Protein AF-A0A945GP00-F1 (afdb_monomer_lite)

Secondary structure (DSSP, 8-state):
--------------PEEEEEEEEES-HHHHHSSS-EEEEEEEEEEETTEEEEEEEEEEEEEE------HHHHH------PPP-

pLDDT: mean 73.22, std 19.55, range [35.97, 97.25]

Sequence (83 aa):
MNREGDKGPQEFEKGTTRRHTFFCINKARNTSKENVIEVVPKEITLFGQRVKGWLVTTEQPVIDKIIPLDESMRGDGMVHDPE

Radius of gyration: 23.38 Å; chains: 1; bounding box: 57×38×60 Å

Structure (mmCIF, N/CA/C/O backbone):
data_AF-A0A945GP00-F1
#
_entry.id   AF-A0A945GP00-F1
#
loop_
_atom_site.group_PDB
_atom_site.id
_atom_site.type_symbol
_atom_site.label_atom_id
_atom_site.label_alt_id
_atom_site.label_comp_id
_atom_site.label_asym_id
_atom_site.label_entity_id
_atom_site.label_seq_id
_atom_site.pdbx_PDB_ins_code
_atom_site.Cartn_x
_atom_site.Cartn_y
_atom_site.Cartn_z
_atom_site.occupancy
_atom_site.B_iso_or_equiv
_atom_site.auth_seq_id
_atom_site.auth_comp_id
_atom_site.auth_asym_id
_atom_site.auth_atom_id
_atom_site.pdbx_PDB_model_num
ATOM 1 N N . MET A 1 1 ? 36.551 3.781 -50.454 1.00 40.47 1 MET A N 1
ATOM 2 C CA . MET A 1 1 ? 36.830 4.065 -49.030 1.00 40.47 1 MET A CA 1
ATOM 3 C C . MET A 1 1 ? 35.508 4.477 -48.407 1.00 40.47 1 MET A C 1
ATOM 5 O O . MET A 1 1 ? 35.098 5.614 -48.592 1.00 40.47 1 MET A O 1
ATOM 9 N N . ASN A 1 2 ? 34.773 3.521 -47.834 1.00 35.97 2 ASN A N 1
ATOM 10 C CA . ASN A 1 2 ? 33.420 3.748 -47.323 1.00 35.97 2 ASN A CA 1
ATOM 11 C C . ASN A 1 2 ? 33.435 3.985 -45.809 1.00 35.97 2 ASN A C 1
ATOM 13 O O . ASN A 1 2 ? 34.283 3.456 -45.098 1.00 35.97 2 ASN A O 1
ATOM 17 N N . ARG A 1 3 ? 32.505 4.853 -45.404 1.00 53.00 3 ARG A N 1
ATOM 18 C CA . ARG A 1 3 ? 32.223 5.394 -44.070 1.00 53.00 3 ARG A CA 1
ATOM 19 C C . ARG A 1 3 ? 31.719 4.317 -43.113 1.00 53.00 3 ARG A C 1
ATOM 21 O O . ARG A 1 3 ? 31.016 3.434 -43.573 1.00 53.00 3 ARG A O 1
ATOM 28 N N . GLU A 1 4 ? 31.946 4.520 -41.818 1.00 39.06 4 GLU A N 1
ATOM 29 C CA . GLU A 1 4 ? 31.078 4.139 -40.687 1.00 39.06 4 GLU A CA 1
ATOM 30 C C . GLU A 1 4 ? 31.767 4.732 -39.442 1.00 39.06 4 GLU A C 1
ATOM 32 O O . GLU A 1 4 ? 32.905 4.402 -39.143 1.00 39.06 4 GLU A O 1
ATOM 37 N N . GLY A 1 5 ? 31.272 5.805 -38.827 1.00 40.72 5 GLY A N 1
ATOM 38 C CA . GLY A 1 5 ? 29.997 5.824 -38.121 1.00 40.72 5 GLY A CA 1
ATOM 39 C C . GLY A 1 5 ? 30.269 5.428 -36.670 1.00 40.72 5 GLY A C 1
ATOM 40 O O . GLY A 1 5 ? 29.905 4.328 -36.271 1.00 40.72 5 GLY A O 1
ATOM 41 N N . ASP A 1 6 ? 30.977 6.289 -35.931 1.00 41.81 6 ASP A N 1
ATOM 42 C CA . ASP A 1 6 ? 31.282 6.104 -34.508 1.00 41.81 6 ASP A CA 1
ATOM 43 C C . ASP A 1 6 ? 29.956 6.033 -33.736 1.00 41.81 6 ASP A C 1
ATOM 45 O O . ASP A 1 6 ? 29.227 7.022 -33.613 1.00 41.81 6 ASP A O 1
ATOM 49 N N . LYS A 1 7 ? 29.565 4.818 -33.340 1.00 46.16 7 LYS A N 1
ATOM 50 C CA . LYS A 1 7 ? 28.335 4.569 -32.589 1.00 46.16 7 LYS A CA 1
ATOM 51 C C . LYS A 1 7 ? 28.565 5.076 -31.170 1.00 46.16 7 LYS A C 1
ATOM 53 O O . LYS A 1 7 ? 29.334 4.482 -30.419 1.00 46.16 7 LYS A O 1
ATOM 58 N N . GLY A 1 8 ? 27.892 6.177 -30.832 1.00 41.47 8 GLY A N 1
ATOM 59 C CA . GLY A 1 8 ? 27.838 6.717 -29.476 1.00 41.47 8 GLY A CA 1
ATOM 60 C C . GLY A 1 8 ? 27.399 5.668 -28.441 1.00 41.47 8 GLY A C 1
ATOM 61 O O . GLY A 1 8 ? 26.887 4.606 -28.810 1.00 41.47 8 GLY A O 1
ATOM 62 N N . PRO A 1 9 ? 27.619 5.944 -27.144 1.00 44.09 9 PRO A N 1
ATOM 63 C CA . PRO A 1 9 ? 27.417 4.971 -26.081 1.00 44.09 9 PRO A CA 1
ATOM 64 C C . PRO A 1 9 ? 25.983 4.446 -26.111 1.00 44.09 9 PRO A C 1
ATOM 66 O O . PRO A 1 9 ? 25.025 5.215 -26.131 1.00 44.09 9 PRO A O 1
ATOM 69 N N . GLN A 1 10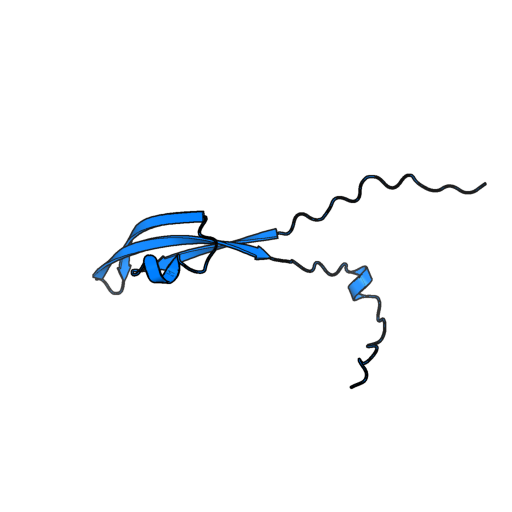 ? 25.859 3.121 -26.136 1.00 44.88 10 GLN A N 1
ATOM 70 C CA . GLN A 1 10 ? 24.595 2.410 -26.034 1.00 44.88 10 GLN A CA 1
ATOM 71 C C . GLN A 1 10 ? 23.986 2.773 -24.673 1.00 44.88 10 GLN A C 1
ATOM 73 O O . GLN A 1 10 ? 24.467 2.321 -23.632 1.00 44.88 10 GLN A O 1
ATOM 78 N N . GLU A 1 11 ? 23.00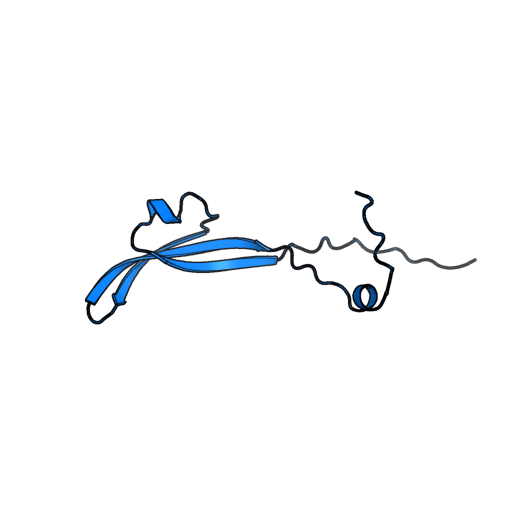3 3.675 -24.662 1.00 48.19 11 GLU A N 1
ATOM 79 C CA . GLU A 1 11 ? 22.252 3.996 -23.454 1.00 48.19 11 GLU A CA 1
ATOM 80 C C . GLU A 1 11 ? 21.556 2.709 -23.011 1.00 48.19 11 GLU A C 1
ATOM 82 O O . GLU A 1 11 ? 20.616 2.246 -23.651 1.00 48.19 11 GLU A O 1
ATOM 87 N N . PHE A 1 12 ? 22.070 2.081 -21.952 1.00 47.34 12 PHE A N 1
ATOM 88 C CA . PHE A 1 12 ? 21.380 0.986 -21.289 1.00 47.34 12 PHE A CA 1
ATOM 89 C C . PHE A 1 12 ? 19.995 1.502 -20.905 1.00 47.34 12 PHE A C 1
ATOM 91 O O . PHE A 1 12 ? 19.893 2.407 -20.070 1.00 47.34 12 PHE A O 1
ATOM 98 N N . GLU A 1 13 ? 18.950 0.963 -21.536 1.00 51.16 13 GLU A N 1
ATOM 99 C CA . GLU A 1 13 ? 17.569 1.259 -21.177 1.00 51.16 13 GLU A CA 1
ATOM 100 C C . GLU A 1 13 ? 17.429 1.084 -19.664 1.00 51.16 13 GLU A C 1
ATOM 102 O O . GLU A 1 13 ? 17.612 -0.005 -19.110 1.00 51.16 13 GLU A O 1
ATOM 107 N N . LYS A 1 14 ? 17.182 2.192 -18.960 1.00 55.16 14 LYS A N 1
ATOM 108 C CA . LYS A 1 14 ? 16.901 2.143 -17.529 1.00 55.16 14 LYS A CA 1
ATOM 109 C C . LYS A 1 14 ? 15.576 1.412 -17.389 1.00 55.16 14 LYS A C 1
ATOM 111 O O . LYS A 1 14 ? 14.553 1.952 -17.792 1.00 55.16 14 LYS A O 1
ATOM 116 N N . GLY A 1 15 ? 15.611 0.198 -16.841 1.00 56.94 15 GLY A N 1
ATOM 117 C CA . GLY A 1 15 ? 14.402 -0.572 -16.563 1.00 56.94 15 GLY A CA 1
ATOM 118 C C . GLY A 1 15 ? 13.358 0.304 -15.865 1.00 56.94 15 GLY A C 1
ATOM 119 O O . GLY A 1 15 ? 13.674 1.007 -14.901 1.00 56.94 15 GLY A O 1
ATOM 120 N N . THR A 1 16 ? 12.130 0.303 -16.375 1.00 69.88 16 THR A N 1
ATOM 121 C CA . THR A 1 16 ? 11.024 1.082 -15.812 1.00 69.88 16 THR A CA 1
ATOM 122 C C . THR A 1 16 ? 10.629 0.484 -14.460 1.00 69.88 16 THR A C 1
ATOM 124 O O . THR A 1 16 ? 10.503 -0.730 -14.332 1.00 69.88 16 THR A O 1
ATOM 127 N N . THR A 1 17 ? 10.414 1.293 -13.418 1.00 76.38 17 THR A N 1
ATOM 128 C CA . THR A 1 17 ? 9.860 0.791 -12.149 1.00 76.38 17 THR A CA 1
ATOM 129 C C . THR A 1 17 ? 8.388 1.161 -12.019 1.00 76.38 17 THR A C 1
ATOM 131 O O . THR A 1 17 ? 7.971 2.283 -12.307 1.00 76.38 17 THR A O 1
ATOM 134 N N . ARG A 1 18 ? 7.565 0.203 -11.585 1.00 84.69 18 ARG A N 1
ATOM 135 C CA . ARG A 1 18 ? 6.142 0.413 -11.314 1.00 84.69 18 ARG A CA 1
ATOM 136 C C . ARG A 1 18 ? 5.929 0.573 -9.822 1.00 84.69 18 ARG A C 1
ATOM 138 O O . ARG A 1 18 ? 6.331 -0.279 -9.034 1.00 84.69 18 ARG A O 1
ATOM 145 N N . ARG A 1 19 ? 5.236 1.647 -9.450 1.00 90.19 19 ARG A N 1
ATOM 146 C CA . ARG A 1 19 ? 4.809 1.892 -8.072 1.00 90.19 19 ARG A CA 1
ATOM 147 C C . ARG A 1 19 ? 3.365 1.467 -7.868 1.00 90.19 19 ARG A C 1
ATOM 149 O O . ARG A 1 19 ? 2.509 1.748 -8.707 1.00 90.19 19 ARG A O 1
ATOM 156 N N . HIS A 1 20 ? 3.096 0.814 -6.747 1.00 91.31 20 HIS A N 1
ATOM 157 C CA . HIS A 1 20 ? 1.754 0.435 -6.332 1.00 91.31 20 HIS A CA 1
ATOM 158 C C . HIS A 1 20 ? 1.502 0.919 -4.906 1.00 91.31 20 HIS A C 1
ATOM 160 O O . HIS A 1 20 ? 2.279 0.614 -4.008 1.00 91.31 20 HIS A O 1
ATOM 166 N N . THR A 1 21 ? 0.418 1.667 -4.696 1.00 92.81 21 THR A N 1
ATOM 167 C CA . THR A 1 21 ? 0.010 2.134 -3.366 1.00 92.81 21 THR A CA 1
ATOM 168 C C . THR A 1 21 ? -1.322 1.506 -2.994 1.00 92.81 21 THR A C 1
ATOM 170 O O . THR A 1 21 ? -2.296 1.628 -3.737 1.00 92.81 21 THR A O 1
ATOM 173 N N . PHE A 1 22 ? -1.384 0.867 -1.829 1.00 92.81 22 PHE A N 1
ATOM 174 C CA . PHE A 1 22 ? -2.586 0.192 -1.348 1.00 92.81 22 PHE A CA 1
ATOM 175 C C . PHE A 1 22 ? -2.790 0.377 0.157 1.00 92.81 22 PHE A C 1
ATOM 177 O O . PHE A 1 22 ? -1.850 0.629 0.910 1.00 92.81 22 PHE A O 1
ATOM 184 N N . PHE A 1 23 ? -4.042 0.258 0.605 1.00 94.69 23 PHE A N 1
ATOM 185 C CA . PHE A 1 23 ? -4.397 0.326 2.021 1.00 94.69 23 PHE A CA 1
ATOM 186 C C . PHE A 1 23 ? -4.450 -1.073 2.642 1.00 94.69 23 PHE A C 1
ATOM 188 O O . PHE A 1 23 ? -5.048 -1.987 2.077 1.00 94.69 23 PHE A O 1
ATOM 195 N N . CYS A 1 24 ? -3.888 -1.238 3.839 1.00 93.06 24 CYS A N 1
ATOM 196 C CA . CYS A 1 24 ? -3.997 -2.475 4.606 1.00 93.06 24 CYS A CA 1
ATOM 197 C C . CYS A 1 24 ? -4.154 -2.222 6.115 1.00 93.06 24 CYS A C 1
ATOM 199 O O . CYS A 1 24 ? -3.731 -1.196 6.637 1.00 93.06 24 CYS A O 1
ATOM 201 N N . ILE A 1 25 ? -4.745 -3.186 6.831 1.00 92.94 25 ILE A N 1
ATOM 202 C CA . ILE A 1 25 ? -4.911 -3.168 8.304 1.00 92.94 25 ILE A CA 1
ATOM 203 C C . ILE A 1 25 ? -3.880 -4.087 8.990 1.00 92.94 25 ILE A C 1
ATOM 205 O O . ILE A 1 25 ? -3.736 -4.097 10.204 1.00 92.94 25 ILE A O 1
ATOM 209 N N . ASN A 1 26 ? -3.123 -4.881 8.233 1.00 88.75 26 ASN A N 1
ATOM 210 C CA . ASN A 1 26 ? -2.054 -5.710 8.786 1.00 88.75 26 ASN A CA 1
ATOM 211 C C . ASN A 1 26 ? -0.746 -5.383 8.070 1.00 88.75 26 ASN A C 1
ATOM 213 O O . ASN A 1 26 ? -0.442 -5.963 7.027 1.00 88.75 26 ASN A O 1
ATOM 217 N N . LYS A 1 27 ?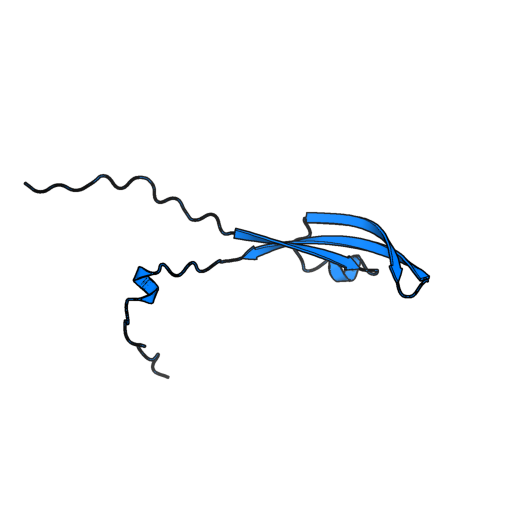 0.015 -4.440 8.633 1.00 84.00 27 LYS A N 1
ATOM 218 C CA . LYS A 1 27 ? 1.293 -3.993 8.069 1.00 84.00 27 LYS A CA 1
ATOM 219 C C . LYS A 1 27 ? 2.284 -5.152 7.923 1.00 84.00 27 LYS A C 1
ATOM 221 O O . LYS A 1 27 ? 2.791 -5.375 6.833 1.00 84.00 27 LYS A O 1
ATOM 226 N N . ALA A 1 28 ? 2.507 -5.926 8.988 1.00 82.81 28 ALA A N 1
ATOM 227 C CA . ALA A 1 28 ? 3.544 -6.963 9.030 1.00 82.81 28 ALA A CA 1
ATOM 228 C C . ALA A 1 28 ? 3.388 -8.020 7.922 1.00 82.81 28 ALA A C 1
ATOM 230 O O . ALA A 1 28 ? 4.370 -8.452 7.315 1.00 82.81 28 ALA A O 1
ATOM 231 N N . ARG A 1 29 ? 2.144 -8.402 7.610 1.00 80.06 29 ARG A N 1
ATOM 232 C CA . ARG A 1 29 ? 1.862 -9.353 6.529 1.00 80.06 29 ARG A CA 1
ATOM 233 C C . ARG A 1 29 ? 2.173 -8.783 5.143 1.00 80.06 29 ARG A C 1
ATOM 235 O O . ARG A 1 29 ? 2.632 -9.532 4.290 1.00 80.06 29 ARG A O 1
ATOM 242 N N . ASN A 1 30 ? 1.921 -7.494 4.924 1.00 74.56 30 ASN A N 1
ATOM 243 C CA . ASN A 1 30 ? 1.978 -6.877 3.595 1.00 74.56 30 ASN A CA 1
ATOM 244 C C . ASN A 1 30 ? 3.304 -6.163 3.297 1.00 74.56 30 ASN A C 1
ATOM 246 O O . ASN A 1 30 ? 3.546 -5.796 2.157 1.00 74.56 30 ASN A O 1
ATOM 250 N N . THR A 1 31 ? 4.181 -5.985 4.289 1.00 76.44 31 THR A N 1
ATOM 251 C CA . THR A 1 31 ? 5.498 -5.357 4.087 1.00 76.44 31 THR A CA 1
ATOM 252 C C . THR A 1 31 ? 6.666 -6.342 4.058 1.00 76.44 31 THR A C 1
ATOM 254 O O . THR A 1 31 ? 7.796 -5.927 3.853 1.00 76.44 31 THR A O 1
ATOM 257 N N . SER A 1 32 ? 6.437 -7.634 4.312 1.00 73.50 32 SER A N 1
ATOM 258 C CA . SER A 1 32 ? 7.520 -8.618 4.503 1.00 73.50 32 SER A CA 1
ATOM 259 C C . SER A 1 32 ? 8.081 -9.222 3.213 1.00 73.50 32 SER A C 1
ATOM 261 O O . SER A 1 32 ? 9.167 -9.791 3.244 1.00 73.50 32 SER A O 1
ATOM 263 N N . LYS A 1 33 ? 7.353 -9.129 2.094 1.00 70.25 33 LYS A N 1
ATOM 264 C CA . LYS A 1 33 ? 7.714 -9.770 0.813 1.00 70.25 33 LYS A CA 1
ATOM 265 C C . LYS A 1 33 ? 7.833 -8.800 -0.361 1.00 70.25 33 LYS A C 1
ATOM 267 O O . LYS A 1 33 ? 8.141 -9.229 -1.466 1.00 70.25 33 LYS A O 1
ATOM 272 N N . GLU A 1 34 ? 7.565 -7.519 -0.135 1.00 75.25 34 GLU A N 1
ATOM 273 C CA . GLU A 1 34 ? 7.559 -6.505 -1.185 1.00 75.25 34 GLU A CA 1
ATOM 274 C C . GLU A 1 34 ? 8.671 -5.481 -0.957 1.00 75.25 34 GLU A C 1
ATOM 276 O O . GLU A 1 34 ? 9.070 -5.217 0.178 1.00 75.25 34 GLU A O 1
ATOM 281 N N . ASN A 1 35 ? 9.144 -4.875 -2.045 1.00 85.31 35 ASN A N 1
ATOM 282 C CA . ASN A 1 35 ? 10.040 -3.722 -2.006 1.00 85.31 35 ASN A CA 1
ATOM 283 C C . ASN A 1 35 ? 9.245 -2.489 -1.574 1.00 85.31 35 ASN A C 1
ATOM 285 O O . ASN A 1 35 ? 8.783 -1.693 -2.392 1.00 85.31 35 ASN A O 1
ATOM 289 N N . VAL A 1 36 ? 9.022 -2.374 -0.270 1.00 89.56 36 VAL A N 1
ATOM 290 C CA . VAL A 1 36 ? 8.285 -1.265 0.327 1.00 89.56 36 VAL A CA 1
ATOM 291 C C . VAL A 1 36 ? 9.164 -0.024 0.357 1.00 89.56 36 VAL A C 1
ATOM 293 O O . VAL A 1 36 ? 10.215 -0.021 0.993 1.00 89.56 36 VAL A O 1
ATOM 296 N N . ILE A 1 37 ? 8.699 1.042 -0.289 1.00 91.56 37 ILE A N 1
ATOM 297 C CA . ILE A 1 37 ? 9.386 2.339 -0.316 1.00 91.56 37 ILE A CA 1
ATOM 298 C C . ILE A 1 37 ? 8.753 3.351 0.641 1.00 91.56 37 ILE A C 1
ATOM 300 O O . ILE A 1 37 ? 9.416 4.292 1.066 1.00 91.56 37 ILE A O 1
ATOM 304 N N . GLU A 1 38 ? 7.486 3.155 1.018 1.00 92.31 38 GLU A N 1
ATOM 305 C CA . GLU A 1 38 ? 6.779 4.064 1.917 1.00 92.31 38 GLU A CA 1
ATOM 306 C C . GLU A 1 38 ? 5.690 3.341 2.716 1.00 92.31 38 GLU A C 1
ATOM 308 O O . GLU A 1 38 ? 4.987 2.472 2.194 1.00 92.31 38 GLU A O 1
ATOM 313 N N . VAL A 1 39 ? 5.520 3.724 3.985 1.00 93.69 39 VAL A N 1
ATOM 314 C CA . VAL A 1 39 ? 4.390 3.289 4.815 1.00 93.69 39 VAL A CA 1
ATOM 315 C C . VAL A 1 39 ? 3.887 4.447 5.665 1.00 93.69 39 VAL A C 1
ATOM 317 O O . VAL A 1 39 ? 4.606 4.925 6.542 1.00 93.69 39 VAL A O 1
ATOM 320 N N . VAL A 1 40 ? 2.625 4.832 5.480 1.00 95.50 40 VAL A N 1
ATOM 321 C CA . VAL A 1 40 ? 2.002 5.961 6.187 1.00 95.50 40 VAL A CA 1
ATOM 322 C C . VAL A 1 40 ? 0.738 5.500 6.918 1.00 95.50 40 VAL A C 1
ATOM 324 O O . VAL A 1 40 ? -0.113 4.854 6.304 1.00 95.50 40 VAL A O 1
ATOM 327 N N . PRO A 1 41 ? 0.565 5.802 8.220 1.00 95.94 41 PRO A N 1
ATOM 328 C CA . PRO A 1 41 ? -0.682 5.510 8.921 1.00 95.94 41 PRO A CA 1
ATOM 329 C C . PRO A 1 41 ? -1.840 6.319 8.323 1.00 95.94 41 PRO A C 1
ATOM 331 O O . PRO A 1 41 ? -1.713 7.513 8.049 1.00 95.94 41 PRO A O 1
ATOM 334 N N . LYS A 1 42 ? -2.993 5.675 8.132 1.00 96.44 42 LYS A N 1
ATOM 335 C CA . LYS A 1 42 ? -4.177 6.295 7.531 1.00 96.44 42 LYS A CA 1
ATOM 336 C C . LYS A 1 42 ? -5.452 5.794 8.196 1.00 96.44 42 LYS A C 1
ATOM 338 O O . LYS A 1 42 ? -5.567 4.626 8.554 1.00 96.44 42 LYS A O 1
ATOM 343 N N . GLU A 1 43 ? -6.430 6.679 8.324 1.00 97.12 43 GLU A N 1
ATOM 344 C CA . GLU A 1 43 ? -7.804 6.328 8.675 1.00 97.12 43 GLU A CA 1
ATOM 345 C C . GLU A 1 43 ? -8.697 6.573 7.456 1.00 97.12 43 GLU A C 1
ATOM 347 O O . GLU A 1 43 ? -8.615 7.636 6.832 1.00 97.12 43 GLU A O 1
ATOM 352 N N . ILE A 1 44 ? -9.507 5.579 7.095 1.00 94.75 44 ILE A N 1
ATOM 353 C CA . ILE A 1 44 ? -10.441 5.637 5.965 1.00 94.75 44 ILE A CA 1
ATOM 354 C C . ILE A 1 44 ? -11.853 5.284 6.425 1.00 94.75 44 ILE A C 1
ATOM 356 O O . ILE A 1 44 ? -12.031 4.650 7.464 1.00 94.75 44 ILE A O 1
ATOM 360 N N . THR A 1 45 ? -12.853 5.667 5.637 1.00 96.75 45 THR A N 1
ATOM 361 C CA . THR A 1 45 ? -14.242 5.268 5.871 1.00 96.75 45 THR A CA 1
ATOM 362 C C . THR A 1 45 ? -14.610 4.140 4.914 1.00 96.75 45 THR A C 1
ATOM 364 O O . THR A 1 45 ? -14.599 4.333 3.701 1.00 96.75 45 THR A O 1
ATOM 367 N N . LEU A 1 46 ? -14.952 2.974 5.457 1.00 92.69 46 LEU A N 1
ATOM 368 C CA . LEU A 1 46 ? -15.447 1.811 4.721 1.00 92.69 46 LEU A CA 1
ATOM 369 C C . LEU A 1 46 ? -16.844 1.478 5.234 1.00 92.69 46 LEU A C 1
ATOM 371 O O . LEU A 1 46 ? -17.024 1.274 6.430 1.00 92.69 46 LEU A O 1
ATOM 375 N N . PHE A 1 47 ? -17.837 1.453 4.344 1.00 94.06 47 PHE A N 1
ATOM 376 C CA . PHE A 1 47 ? -19.233 1.144 4.694 1.00 94.06 47 PHE A CA 1
ATOM 377 C C . PHE A 1 47 ? -19.777 1.973 5.876 1.00 94.06 47 PHE A C 1
ATOM 379 O O . PHE A 1 47 ? -20.476 1.466 6.747 1.00 94.06 47 PHE A O 1
ATOM 386 N N . GLY A 1 48 ? -19.416 3.260 5.936 1.00 94.94 48 GLY A N 1
ATOM 387 C CA . GLY A 1 48 ? -19.822 4.169 7.017 1.00 94.94 48 GLY A CA 1
ATOM 388 C C . GLY A 1 48 ? -19.052 4.002 8.333 1.00 94.94 48 GLY A C 1
ATOM 389 O O . GLY A 1 48 ? -19.258 4.784 9.257 1.00 94.94 48 GLY A O 1
ATOM 390 N N . GLN A 1 49 ? -18.131 3.041 8.425 1.00 95.06 49 GLN A N 1
ATOM 391 C CA . GLN A 1 49 ? -17.277 2.829 9.592 1.00 95.06 49 GLN A CA 1
ATOM 392 C C . GLN A 1 49 ? -15.871 3.382 9.362 1.00 95.06 49 GLN A C 1
ATOM 394 O O . GLN A 1 49 ? -15.312 3.265 8.272 1.00 95.06 49 GLN A O 1
ATOM 399 N N . ARG A 1 50 ? -15.275 3.973 10.404 1.00 96.88 50 ARG A N 1
ATOM 400 C CA . ARG A 1 50 ? -13.888 4.455 10.360 1.00 96.88 50 ARG A CA 1
ATOM 401 C C . ARG A 1 50 ? -12.939 3.309 10.683 1.00 96.88 50 ARG A C 1
ATOM 403 O O . ARG A 1 50 ? -13.054 2.676 11.729 1.00 96.88 50 ARG A O 1
ATOM 410 N N . VAL A 1 51 ? -11.993 3.064 9.786 1.00 96.31 51 VAL A N 1
ATOM 411 C CA . VAL A 1 51 ? -11.014 1.984 9.881 1.00 96.31 51 VAL A CA 1
ATOM 412 C C . VAL A 1 51 ? -9.616 2.582 9.851 1.00 96.31 51 VAL A C 1
ATOM 414 O O . VAL A 1 51 ? -9.259 3.317 8.929 1.00 96.31 51 VAL A O 1
ATOM 417 N N . LYS A 1 52 ? -8.812 2.249 10.862 1.00 97.25 52 LYS A N 1
ATOM 418 C CA . LYS A 1 52 ? -7.400 2.635 10.948 1.00 97.25 52 LYS A CA 1
ATOM 419 C C . LYS A 1 52 ? -6.528 1.558 10.313 1.00 97.25 52 LYS A C 1
ATOM 421 O O . LYS A 1 52 ? -6.740 0.370 10.534 1.00 97.25 52 LYS A O 1
ATOM 426 N N . GLY A 1 53 ? -5.536 1.983 9.550 1.00 95.38 53 GLY A N 1
ATOM 427 C CA . GLY A 1 53 ? -4.581 1.107 8.891 1.00 95.38 53 GLY A CA 1
ATOM 428 C C . GLY A 1 53 ? -3.402 1.893 8.337 1.00 95.38 53 GLY A C 1
ATOM 429 O O . GLY A 1 53 ? -3.009 2.923 8.889 1.00 95.38 53 GLY A O 1
ATOM 430 N N . TRP A 1 54 ? -2.838 1.403 7.242 1.00 96.56 54 TRP A N 1
ATOM 431 C CA . TRP A 1 54 ? -1.652 1.956 6.605 1.00 96.56 54 TRP A CA 1
ATOM 432 C C . TRP A 1 54 ? -1.834 2.008 5.096 1.00 96.56 54 TRP A C 1
ATOM 434 O O . TRP A 1 54 ? -2.328 1.055 4.500 1.00 96.56 54 TRP A O 1
ATOM 444 N N . LEU A 1 55 ? -1.387 3.100 4.487 1.00 95.31 55 LEU A N 1
ATOM 445 C CA . LEU A 1 55 ? -1.064 3.145 3.069 1.00 95.31 55 LEU A CA 1
ATOM 446 C C . LEU A 1 55 ? 0.370 2.654 2.904 1.00 95.31 55 LEU A C 1
ATOM 448 O O . LEU A 1 55 ? 1.282 3.182 3.539 1.00 95.31 55 LEU A O 1
ATOM 452 N N . VAL A 1 56 ? 0.549 1.621 2.094 1.00 94.12 56 VAL A N 1
ATOM 453 C CA . VAL A 1 56 ? 1.844 1.028 1.770 1.00 94.12 56 VAL A CA 1
ATOM 454 C C . VAL A 1 56 ? 2.102 1.294 0.297 1.00 94.12 56 VAL A C 1
ATOM 456 O O . VAL A 1 56 ? 1.242 0.990 -0.528 1.00 94.12 56 VAL A O 1
ATOM 459 N N . THR A 1 57 ? 3.264 1.858 -0.021 1.00 92.56 57 THR A N 1
ATOM 460 C CA . THR A 1 57 ? 3.734 2.024 -1.397 1.00 92.56 57 THR A CA 1
ATOM 461 C C . THR A 1 57 ? 4.889 1.068 -1.644 1.00 92.56 57 THR A C 1
ATOM 463 O O . THR A 1 57 ? 5.873 1.068 -0.898 1.00 92.56 57 THR A O 1
ATOM 466 N N . THR A 1 58 ? 4.778 0.270 -2.700 1.00 91.62 58 THR A N 1
ATOM 467 C CA . THR A 1 58 ? 5.800 -0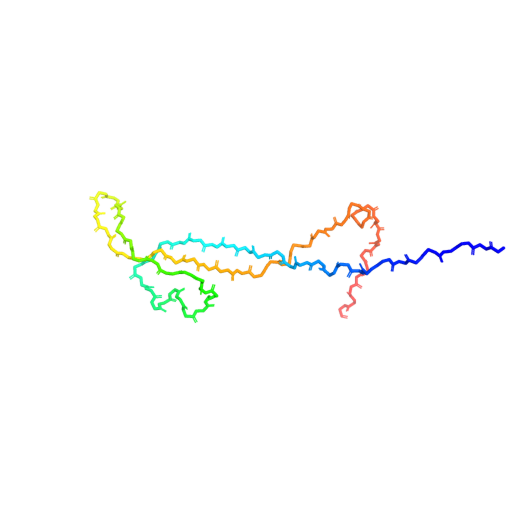.687 -3.123 1.00 91.62 58 THR A CA 1
ATOM 468 C C . THR A 1 58 ? 6.274 -0.379 -4.534 1.00 91.62 58 THR A C 1
ATOM 470 O O . THR A 1 58 ? 5.551 0.229 -5.325 1.00 91.62 58 THR A O 1
ATOM 473 N N . GLU A 1 59 ? 7.523 -0.727 -4.829 1.00 89.12 59 GLU A N 1
ATOM 474 C CA . GLU A 1 59 ? 8.157 -0.479 -6.122 1.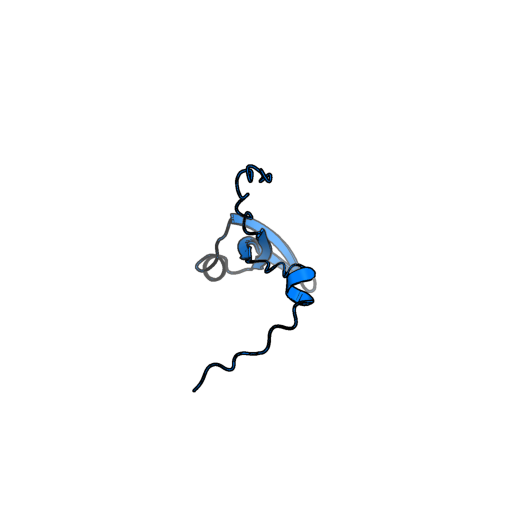00 89.12 59 GLU A CA 1
ATOM 475 C C . GLU A 1 59 ? 8.673 -1.791 -6.714 1.00 89.12 59 GLU A C 1
ATOM 477 O O . GLU A 1 59 ? 9.465 -2.502 -6.099 1.00 89.12 59 GLU A O 1
ATOM 482 N N . GLN A 1 60 ? 8.219 -2.131 -7.915 1.00 82.31 60 GLN A N 1
ATOM 483 C CA . GLN A 1 60 ? 8.633 -3.342 -8.614 1.00 82.31 60 GLN A CA 1
ATOM 484 C C . GLN A 1 60 ? 9.341 -2.975 -9.918 1.00 82.31 60 GLN A C 1
ATOM 486 O O . GLN A 1 60 ? 8.819 -2.150 -10.672 1.00 82.31 60 GLN A O 1
ATOM 491 N N . PRO A 1 61 ? 10.511 -3.569 -10.211 1.00 76.25 61 PRO A N 1
ATOM 492 C CA . PRO A 1 61 ? 11.120 -3.424 -11.522 1.00 76.25 61 PRO A CA 1
ATOM 493 C C . PRO A 1 61 ? 10.216 -4.091 -12.558 1.00 76.25 61 PRO A C 1
ATOM 495 O O . PRO A 1 61 ? 9.807 -5.241 -12.394 1.00 76.25 61 PRO A O 1
ATOM 498 N N . VAL A 1 62 ? 9.895 -3.360 -13.617 1.00 71.62 62 VAL A N 1
ATOM 499 C CA . VAL A 1 62 ? 9.156 -3.868 -14.765 1.00 71.62 62 VAL A CA 1
ATOM 500 C C . VAL A 1 62 ? 10.107 -3.868 -15.948 1.00 71.62 62 VAL A C 1
ATOM 502 O O . VAL A 1 62 ? 10.686 -2.849 -16.315 1.00 71.62 62 VAL A O 1
ATOM 505 N N . ILE A 1 63 ? 10.285 -5.042 -16.543 1.00 64.31 63 ILE A N 1
ATOM 506 C CA . ILE A 1 63 ? 10.877 -5.133 -17.871 1.00 64.31 63 ILE A CA 1
ATOM 507 C C . ILE A 1 63 ? 9.742 -4.801 -18.835 1.00 64.31 63 ILE A C 1
ATOM 509 O O . ILE A 1 63 ? 8.964 -5.682 -19.205 1.00 64.31 63 ILE A O 1
ATOM 513 N N . ASP A 1 64 ? 9.608 -3.526 -19.192 1.00 58.00 64 ASP A N 1
ATOM 514 C CA . ASP A 1 64 ? 8.799 -3.154 -20.346 1.00 58.00 64 ASP A CA 1
ATOM 515 C C . ASP A 1 64 ? 9.545 -3.668 -21.576 1.00 58.00 64 ASP A C 1
ATOM 517 O O . ASP A 1 64 ? 10.534 -3.085 -22.011 1.00 58.00 64 ASP A O 1
ATOM 521 N N . LYS A 1 65 ? 9.111 -4.811 -22.117 1.00 59.09 65 LYS A N 1
ATOM 522 C CA . LYS A 1 65 ? 9.549 -5.232 -23.447 1.00 59.09 65 LYS A CA 1
ATOM 523 C C . LYS A 1 65 ? 8.904 -4.279 -24.445 1.00 59.09 65 LYS A C 1
ATOM 525 O O . LYS A 1 65 ? 7.800 -4.532 -24.923 1.00 59.09 65 LYS A O 1
ATOM 530 N N . ILE A 1 66 ? 9.566 -3.163 -24.723 1.00 62.66 66 ILE A N 1
ATOM 531 C CA . ILE A 1 66 ? 9.271 -2.382 -25.917 1.00 62.66 66 ILE A CA 1
ATOM 532 C C . ILE A 1 66 ? 9.715 -3.280 -27.063 1.00 62.66 66 ILE A C 1
ATOM 534 O O . ILE A 1 66 ? 10.908 -3.470 -27.243 1.00 62.66 66 ILE A O 1
ATOM 538 N N . ILE A 1 67 ? 8.773 -3.905 -27.771 1.00 61.91 67 ILE A N 1
ATOM 539 C CA . ILE A 1 67 ? 9.083 -4.567 -29.039 1.00 61.91 67 ILE A CA 1
ATOM 540 C C . ILE A 1 67 ? 9.088 -3.440 -30.071 1.00 61.91 67 ILE A C 1
ATOM 542 O O . ILE A 1 67 ? 8.020 -2.875 -30.340 1.00 61.91 67 ILE A O 1
ATOM 546 N N . PRO A 1 68 ? 10.249 -3.048 -30.617 1.00 62.84 68 PRO A N 1
ATO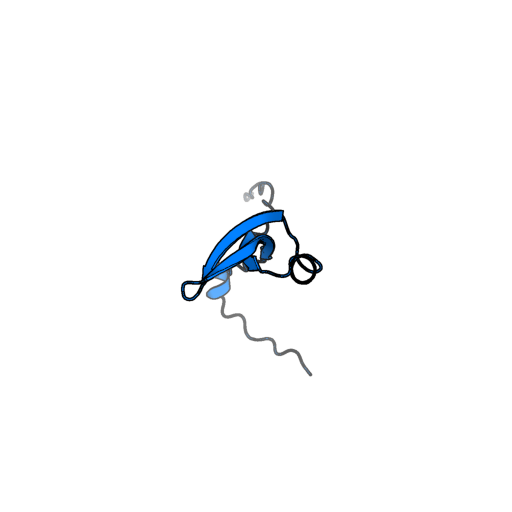M 547 C CA . PRO A 1 68 ? 10.306 -2.066 -31.684 1.00 62.84 68 PRO A CA 1
ATOM 548 C C . PRO A 1 68 ? 9.387 -2.485 -32.836 1.00 62.84 68 PRO A C 1
ATOM 550 O O . PRO A 1 68 ? 9.218 -3.673 -33.129 1.00 62.84 68 PRO A O 1
ATOM 553 N N . LEU A 1 69 ? 8.759 -1.515 -33.504 1.00 60.16 69 LEU A N 1
ATOM 554 C CA . LEU A 1 69 ? 7.850 -1.808 -34.616 1.00 60.16 69 LEU A CA 1
ATOM 555 C C . LEU A 1 69 ? 8.559 -2.612 -35.719 1.00 60.16 69 LEU A C 1
ATOM 557 O O . LEU A 1 69 ? 7.941 -3.462 -36.349 1.00 60.16 69 LEU A O 1
ATOM 561 N N . ASP A 1 70 ? 9.856 -2.387 -35.931 1.00 65.31 70 ASP A N 1
ATOM 562 C CA . ASP A 1 70 ? 10.641 -3.140 -36.904 1.00 65.31 70 ASP A CA 1
ATOM 563 C C . ASP A 1 70 ? 10.914 -4.587 -36.468 1.00 65.31 70 ASP A C 1
ATOM 565 O O . ASP A 1 70 ? 10.952 -5.453 -37.335 1.00 65.31 70 ASP A O 1
ATOM 569 N N . GLU A 1 71 ? 11.034 -4.884 -35.170 1.00 64.06 71 GLU A N 1
ATOM 570 C CA . GLU A 1 71 ? 11.045 -6.267 -34.661 1.00 64.06 71 GLU A CA 1
ATOM 571 C C . GLU A 1 71 ? 9.661 -6.920 -34.775 1.00 64.06 71 GLU A C 1
ATOM 573 O O . GLU A 1 71 ? 9.562 -8.085 -35.142 1.00 64.06 71 GLU A O 1
ATOM 578 N N . SER A 1 72 ? 8.582 -6.161 -34.557 1.00 62.03 72 SER A N 1
ATOM 579 C CA . SER A 1 72 ? 7.201 -6.657 -34.700 1.00 62.03 72 SER A CA 1
ATOM 580 C C . SER A 1 72 ? 6.822 -6.985 -36.152 1.00 62.03 72 SER A C 1
ATOM 582 O O . SER A 1 72 ? 5.964 -7.830 -36.397 1.00 62.03 72 SER A O 1
ATOM 584 N N . MET A 1 73 ? 7.433 -6.295 -37.119 1.00 68.06 73 MET A N 1
ATOM 585 C CA . MET A 1 73 ? 7.166 -6.456 -38.555 1.00 68.06 73 MET A CA 1
ATOM 586 C C . MET A 1 73 ? 8.099 -7.472 -39.230 1.00 68.06 73 MET A C 1
ATOM 588 O O . MET A 1 73 ? 7.836 -7.886 -40.363 1.00 68.06 73 MET A O 1
ATOM 592 N N . ARG A 1 74 ? 9.176 -7.896 -38.556 1.00 63.16 74 ARG A N 1
ATOM 593 C CA . ARG A 1 74 ? 10.007 -9.024 -38.985 1.00 63.16 74 ARG A CA 1
ATOM 594 C C . ARG A 1 74 ? 9.288 -10.312 -38.601 1.00 63.16 74 ARG A C 1
ATOM 596 O O . ARG A 1 74 ? 9.411 -10.801 -37.485 1.00 63.16 74 ARG A O 1
ATOM 603 N N . GLY A 1 75 ? 8.517 -10.858 -39.536 1.00 58.16 75 GLY A N 1
ATOM 604 C CA . GLY A 1 75 ? 7.991 -12.217 -39.440 1.00 58.16 75 GLY A CA 1
ATOM 605 C C . GLY A 1 75 ? 9.117 -13.244 -39.550 1.00 58.16 75 GLY A C 1
ATOM 606 O O . GLY A 1 75 ? 9.209 -13.926 -40.565 1.00 58.16 75 GLY A O 1
ATOM 607 N N . ASP A 1 76 ? 9.989 -13.327 -38.547 1.00 57.44 76 ASP A N 1
ATOM 608 C CA . ASP A 1 76 ? 10.935 -14.431 -38.426 1.00 57.44 76 ASP A CA 1
ATOM 609 C C . ASP A 1 76 ? 10.212 -15.613 -37.779 1.00 57.44 76 ASP A C 1
ATOM 611 O O . ASP A 1 76 ? 9.591 -15.500 -36.719 1.00 57.44 76 ASP A O 1
ATOM 615 N N . GLY A 1 77 ? 10.209 -16.730 -38.505 1.00 53.41 77 GLY A N 1
ATOM 616 C CA . GLY A 1 77 ? 9.434 -17.920 -38.194 1.00 53.41 77 GLY A CA 1
ATOM 617 C C . GLY A 1 77 ? 9.669 -18.420 -36.774 1.00 53.41 77 GLY A C 1
ATOM 618 O O . GLY A 1 77 ? 10.786 -18.401 -36.263 1.00 53.41 77 GLY A O 1
ATOM 619 N N . MET A 1 78 ? 8.594 -18.919 -36.162 1.00 51.19 78 MET A N 1
ATOM 620 C CA . MET A 1 78 ? 8.662 -19.762 -34.974 1.00 51.19 78 MET A CA 1
ATOM 621 C C . MET A 1 78 ? 9.619 -20.925 -35.261 1.00 51.19 78 MET A C 1
ATOM 623 O O . MET A 1 78 ? 9.233 -21.926 -35.864 1.00 51.19 78 MET A O 1
ATOM 627 N N . VAL A 1 79 ? 10.878 -20.796 -34.848 1.00 53.22 79 VAL A N 1
ATOM 628 C CA . VAL A 1 79 ? 11.733 -21.958 -34.642 1.00 53.22 79 VAL A CA 1
ATOM 629 C C . VAL A 1 79 ? 11.127 -22.653 -33.433 1.00 53.22 79 VAL A C 1
ATOM 631 O O . VAL A 1 79 ? 11.299 -22.212 -32.300 1.00 53.22 79 VAL A O 1
ATOM 634 N N . HIS A 1 80 ? 10.297 -23.660 -33.705 1.00 49.56 80 HIS A N 1
ATOM 635 C CA . HIS A 1 80 ? 9.810 -24.585 -32.695 1.00 49.56 80 HIS A CA 1
ATOM 636 C C . HIS A 1 80 ? 11.015 -25.111 -31.908 1.00 49.56 80 HIS A C 1
ATOM 638 O O . HIS A 1 80 ? 11.927 -25.686 -32.503 1.00 49.56 80 HIS A O 1
ATOM 644 N N . ASP A 1 81 ? 11.007 -24.906 -30.591 1.00 43.62 81 ASP A N 1
ATOM 645 C CA . ASP A 1 81 ? 11.833 -25.692 -29.676 1.00 43.62 81 ASP A CA 1
ATOM 646 C C . ASP A 1 81 ? 11.493 -27.172 -29.932 1.00 43.62 81 ASP A C 1
ATOM 648 O O . ASP A 1 81 ? 10.306 -27.522 -29.887 1.00 43.62 81 ASP A O 1
ATOM 652 N N . PRO A 1 82 ? 12.460 -28.039 -30.279 1.00 59.34 82 PRO A N 1
ATOM 653 C CA . PRO A 1 82 ? 12.194 -29.465 -30.320 1.00 59.34 82 PRO A CA 1
ATOM 654 C C . PRO A 1 82 ? 12.019 -29.961 -28.879 1.00 59.34 82 PRO A C 1
ATOM 656 O O . PRO A 1 82 ? 12.861 -29.680 -28.024 1.00 59.34 82 PRO A O 1
ATOM 659 N N . GLU A 1 83 ? 10.910 -30.664 -28.629 1.00 47.72 83 GLU A N 1
ATOM 660 C CA . GLU A 1 83 ? 10.681 -31.435 -27.395 1.00 47.72 83 GLU A CA 1
ATOM 661 C C . GLU A 1 83 ? 11.812 -32.436 -27.106 1.00 47.72 83 GLU A C 1
ATOM 663 O O . GLU A 1 83 ? 12.354 -33.031 -28.070 1.00 47.72 83 GLU A O 1
#

Foldseek 3Di:
DDDDDPDPDDPPPDFDKDKDKDWDADCVVPVPPFQWPDKDWDWDADPNDIDTTIITMGIDGDRPPPCDVVNVPPCDDPPDDDD